Protein AF-H4F8Q9-F1 (afdb_monomer_lite)

Foldseek 3Di:
DPDDVVVVVVLLVLLLVVLVVVLVVLVVVQVVPDPPCVVVSLVVLVVLLVVLVVPDDVPDDDDSVNSSSNSSSVNSVVVSVVVVVVVVVVVVVVVVVVVVVPDDD

Structure (mmCIF, N/CA/C/O backbone):
data_AF-H4F8Q9-F1
#
_entry.id   AF-H4F8Q9-F1
#
loop_
_atom_site.group_PDB
_atom_site.id
_atom_site.type_symbol
_atom_site.label_atom_id
_atom_site.label_alt_id
_atom_site.label_comp_id
_atom_site.label_asym_id
_atom_site.label_entity_id
_atom_site.label_seq_id
_atom_site.pdbx_PDB_ins_code
_atom_site.Cartn_x
_atom_site.Cartn_y
_atom_site.Cartn_z
_atom_site.occupancy
_atom_site.B_iso_or_equiv
_atom_site.auth_seq_id
_atom_site.auth_comp_id
_atom_site.auth_asym_id
_atom_site.auth_atom_id
_atom_site.pdbx_PDB_model_num
ATOM 1 N N . MET A 1 1 ? 17.336 -13.385 -31.437 1.00 46.84 1 MET A N 1
ATOM 2 C CA . MET A 1 1 ? 17.915 -12.978 -30.140 1.00 46.84 1 MET A CA 1
ATOM 3 C C . MET A 1 1 ? 17.144 -13.707 -29.062 1.00 46.84 1 MET A C 1
ATOM 5 O O . MET A 1 1 ? 15.968 -13.424 -28.896 1.00 46.84 1 MET A O 1
ATOM 9 N N . GLN A 1 2 ? 17.756 -14.702 -28.427 1.00 52.94 2 GLN A N 1
ATOM 10 C CA . GLN A 1 2 ? 17.172 -15.373 -27.271 1.00 52.94 2 GLN A CA 1
ATOM 11 C C . GLN A 1 2 ? 17.563 -14.536 -26.057 1.00 52.94 2 GLN A C 1
ATOM 13 O O . GLN A 1 2 ? 18.720 -14.556 -25.649 1.00 52.94 2 GLN A O 1
ATOM 18 N N . THR A 1 3 ? 16.653 -13.695 -25.573 1.00 57.59 3 THR A N 1
ATOM 19 C CA . THR A 1 3 ? 16.830 -13.027 -24.283 1.00 57.59 3 THR A CA 1
ATOM 20 C C . THR A 1 3 ? 16.968 -14.113 -23.223 1.00 57.59 3 THR A C 1
ATOM 22 O O . THR A 1 3 ? 16.137 -15.017 -23.135 1.00 57.59 3 THR A O 1
ATOM 25 N N . ASP A 1 4 ? 18.076 -14.070 -22.490 1.00 72.56 4 ASP A N 1
ATOM 26 C CA . ASP A 1 4 ? 18.407 -15.064 -21.480 1.00 72.56 4 ASP A CA 1
ATOM 27 C C . ASP A 1 4 ? 17.366 -14.986 -20.356 1.00 72.56 4 ASP A C 1
ATOM 29 O O . ASP A 1 4 ? 17.124 -13.913 -19.802 1.00 72.56 4 ASP A O 1
ATOM 33 N N . LYS A 1 5 ? 16.711 -16.105 -20.034 1.00 71.06 5 LYS A N 1
ATOM 34 C CA . LYS A 1 5 ? 15.645 -16.173 -19.019 1.00 71.06 5 LYS A CA 1
ATOM 35 C C . LYS A 1 5 ? 16.099 -15.577 -17.679 1.00 71.06 5 LYS A C 1
ATOM 37 O O . LYS A 1 5 ? 15.332 -14.879 -17.027 1.00 71.06 5 LYS A O 1
ATOM 42 N N . SER A 1 6 ? 17.373 -15.773 -17.338 1.00 74.12 6 SER A N 1
ATOM 43 C CA . SER A 1 6 ? 18.022 -15.189 -16.158 1.00 74.12 6 SER A CA 1
ATOM 44 C C . SER A 1 6 ? 17.940 -13.654 -16.123 1.00 74.12 6 SER A C 1
ATOM 46 O O . SER A 1 6 ? 17.724 -13.051 -15.073 1.00 74.12 6 SER A O 1
ATOM 48 N N . GLN A 1 7 ? 18.059 -13.005 -17.284 1.00 72.94 7 GLN A N 1
ATOM 49 C CA . GLN A 1 7 ? 17.981 -11.552 -17.403 1.00 72.94 7 GLN A CA 1
ATOM 50 C C . GLN A 1 7 ? 16.551 -11.037 -17.185 1.00 72.94 7 GLN A C 1
ATOM 52 O O . GLN A 1 7 ? 16.378 -10.004 -16.540 1.00 72.94 7 GLN A O 1
ATOM 57 N N . ILE A 1 8 ? 15.542 -11.760 -17.683 1.00 74.25 8 ILE A N 1
ATOM 58 C CA . ILE A 1 8 ? 14.123 -11.426 -17.474 1.00 74.25 8 ILE A CA 1
ATOM 59 C C . ILE A 1 8 ? 13.760 -11.585 -15.991 1.00 74.25 8 ILE A C 1
ATOM 61 O O . ILE A 1 8 ? 13.200 -10.667 -15.393 1.00 74.25 8 ILE A O 1
ATOM 65 N N . ASP A 1 9 ? 14.166 -12.696 -15.370 1.00 82.38 9 ASP A N 1
ATOM 66 C CA . ASP A 1 9 ? 13.930 -12.953 -13.944 1.00 82.38 9 ASP A CA 1
ATOM 67 C C . ASP A 1 9 ? 14.594 -11.876 -13.062 1.00 82.38 9 ASP A C 1
ATOM 69 O O . ASP A 1 9 ? 13.994 -11.379 -12.107 1.00 82.38 9 ASP A O 1
ATOM 73 N N . GLY A 1 10 ? 15.814 -11.451 -13.411 1.00 84.25 10 GLY A N 1
ATOM 74 C CA . GLY A 1 10 ? 16.514 -10.369 -12.716 1.00 84.25 10 GLY A CA 1
ATOM 75 C C . GLY A 1 10 ? 15.791 -9.021 -12.804 1.00 84.25 10 GLY A C 1
ATOM 76 O O . GLY A 1 10 ? 15.688 -8.313 -11.802 1.00 84.25 10 GLY A O 1
ATOM 77 N N . GLN A 1 11 ? 15.250 -8.676 -13.975 1.00 80.81 11 GLN A N 1
ATOM 78 C CA . GLN A 1 11 ? 14.490 -7.436 -14.175 1.00 80.81 11 GLN A CA 1
ATOM 79 C C . GLN A 1 11 ? 13.179 -7.427 -13.383 1.00 80.81 11 GLN A C 1
ATOM 81 O O . GLN A 1 11 ? 12.836 -6.408 -12.780 1.00 80.81 11 GLN A O 1
ATOM 86 N N . MET A 1 12 ? 12.487 -8.566 -13.334 1.00 84.81 12 MET A N 1
ATOM 87 C CA . MET A 1 12 ? 11.276 -8.742 -12.533 1.00 84.81 12 MET A CA 1
ATOM 88 C C . MET A 1 12 ? 11.570 -8.548 -11.041 1.00 84.81 12 MET A C 1
ATOM 90 O O . MET A 1 12 ? 10.900 -7.773 -10.359 1.00 84.81 12 MET A O 1
ATOM 94 N N . ILE A 1 13 ? 12.625 -9.189 -10.527 1.00 90.69 13 ILE A N 1
ATOM 95 C CA . ILE A 1 13 ? 13.040 -9.031 -9.126 1.00 90.69 13 ILE A CA 1
ATOM 96 C C . ILE A 1 13 ? 13.406 -7.573 -8.821 1.00 90.69 13 ILE A C 1
ATOM 98 O O . ILE A 1 13 ? 12.991 -7.044 -7.790 1.00 90.69 13 ILE A O 1
ATOM 102 N N . GLU A 1 14 ? 14.145 -6.904 -9.707 1.00 89.31 14 GLU A N 1
ATOM 103 C CA . GLU A 1 14 ? 14.512 -5.492 -9.548 1.00 89.31 14 GLU A CA 1
ATOM 104 C C . GLU A 1 14 ? 13.268 -4.587 -9.474 1.00 89.31 14 GLU A C 1
ATOM 106 O O . GLU A 1 14 ? 13.181 -3.724 -8.596 1.00 89.31 14 GLU A O 1
ATOM 111 N N . GLY A 1 15 ? 12.280 -4.802 -10.350 1.00 88.44 15 GLY A N 1
ATOM 112 C CA . GLY A 1 15 ? 11.006 -4.075 -10.340 1.00 88.44 15 GLY A CA 1
ATOM 113 C C . GLY A 1 15 ? 10.261 -4.234 -9.014 1.00 88.44 15 GLY A C 1
ATOM 114 O O . GLY A 1 15 ? 9.897 -3.241 -8.378 1.00 88.44 15 GLY A O 1
ATOM 115 N N . ARG A 1 16 ? 10.140 -5.477 -8.537 1.00 91.94 16 ARG A N 1
ATOM 116 C CA . ARG A 1 16 ? 9.491 -5.799 -7.259 1.00 91.94 16 ARG A CA 1
ATOM 117 C C . ARG A 1 16 ? 10.236 -5.202 -6.067 1.00 91.94 16 ARG A C 1
ATOM 119 O O . ARG A 1 16 ? 9.613 -4.629 -5.178 1.00 91.94 16 ARG A O 1
ATOM 126 N N . LEU A 1 17 ? 11.568 -5.259 -6.033 1.00 94.62 17 LEU A N 1
ATOM 127 C CA . LEU A 1 17 ? 12.356 -4.624 -4.967 1.00 94.62 17 LEU A CA 1
ATOM 128 C C . LEU A 1 17 ? 12.174 -3.102 -4.950 1.00 94.62 17 LEU A C 1
ATOM 130 O O . LEU A 1 17 ? 12.048 -2.503 -3.880 1.00 94.62 17 LEU A O 1
ATOM 134 N N . ASN A 1 18 ? 12.103 -2.476 -6.125 1.00 90.50 18 ASN A N 1
ATOM 135 C CA . ASN A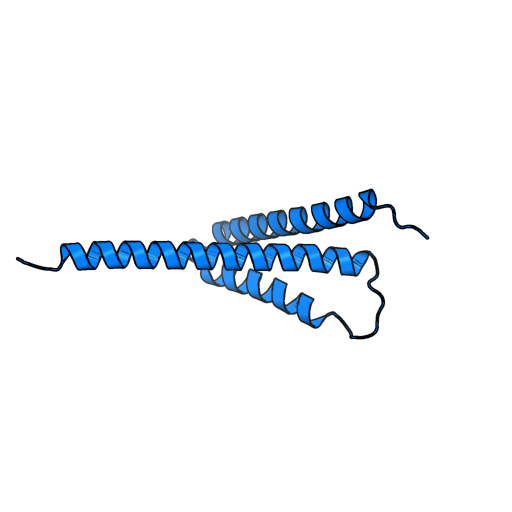 1 18 ? 11.835 -1.046 -6.232 1.00 90.50 18 ASN A CA 1
ATOM 136 C C . ASN A 1 18 ? 10.430 -0.673 -5.740 1.00 90.50 18 ASN A C 1
ATOM 138 O O . ASN A 1 18 ? 10.277 0.396 -5.153 1.00 90.50 18 ASN A O 1
ATOM 142 N N . ALA A 1 19 ? 9.428 -1.542 -5.912 1.00 92.81 19 ALA A N 1
ATOM 143 C CA . ALA A 1 19 ? 8.090 -1.343 -5.347 1.00 92.81 19 ALA A CA 1
ATOM 144 C C . ALA A 1 19 ? 8.124 -1.303 -3.816 1.00 92.81 19 ALA A C 1
ATOM 146 O O . ALA A 1 19 ? 7.605 -0.379 -3.195 1.00 92.81 19 ALA A O 1
ATOM 147 N N . HIS A 1 20 ? 8.815 -2.264 -3.200 1.00 96.12 20 HIS A N 1
ATOM 148 C CA . HIS A 1 20 ? 8.971 -2.308 -1.746 1.00 96.12 20 HIS A CA 1
ATOM 149 C C . HIS A 1 20 ? 9.729 -1.086 -1.219 1.00 96.12 20 HIS A C 1
ATOM 151 O O . HIS A 1 20 ? 9.342 -0.503 -0.206 1.00 96.12 20 HIS A O 1
ATOM 157 N N . ARG A 1 21 ? 10.799 -0.676 -1.915 1.00 96.19 21 ARG A N 1
ATOM 158 C CA . ARG A 1 21 ? 11.567 0.524 -1.563 1.00 96.19 21 ARG A CA 1
ATOM 159 C C . ARG A 1 21 ? 10.697 1.777 -1.600 1.00 96.19 21 ARG A C 1
ATOM 161 O O . ARG A 1 21 ? 10.801 2.589 -0.687 1.00 96.19 21 ARG A O 1
ATOM 168 N N . GLU A 1 22 ? 9.863 1.921 -2.625 1.00 92.94 22 GLU A N 1
ATOM 169 C CA . GLU A 1 22 ? 8.932 3.043 -2.747 1.00 92.94 22 GLU A CA 1
ATOM 170 C C . GLU A 1 22 ? 7.974 3.089 -1.558 1.00 92.94 22 GLU A C 1
ATOM 172 O O . GLU A 1 22 ? 7.965 4.073 -0.827 1.00 92.94 22 GLU A O 1
ATOM 177 N N . ILE A 1 23 ? 7.281 1.982 -1.270 1.00 94.75 23 ILE A N 1
ATOM 178 C CA . ILE A 1 23 ? 6.329 1.893 -0.153 1.00 94.75 23 ILE A CA 1
ATOM 179 C C . ILE A 1 23 ? 6.995 2.257 1.183 1.00 94.75 23 ILE A C 1
ATOM 181 O O . ILE A 1 23 ? 6.418 2.999 1.978 1.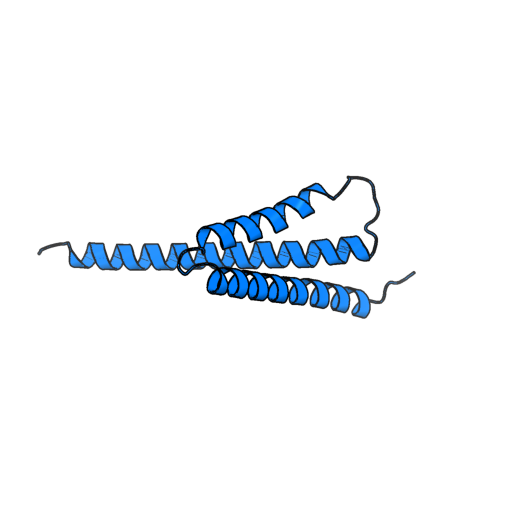00 94.75 23 ILE A O 1
ATOM 185 N N . LEU A 1 24 ? 8.219 1.777 1.436 1.00 96.19 24 LEU A N 1
ATOM 186 C CA . LEU A 1 24 ? 8.975 2.122 2.646 1.00 96.19 24 LEU A CA 1
ATOM 187 C C . LEU A 1 24 ? 9.300 3.618 2.724 1.00 96.19 24 LEU A C 1
ATOM 189 O O . LEU A 1 24 ? 9.167 4.214 3.792 1.00 96.19 24 LEU A O 1
ATOM 193 N N . ILE A 1 25 ? 9.709 4.230 1.611 1.00 93.94 25 ILE A N 1
ATOM 194 C CA . ILE A 1 25 ? 9.969 5.672 1.550 1.00 93.94 25 ILE A CA 1
ATOM 195 C C . ILE A 1 25 ? 8.677 6.446 1.806 1.00 93.94 25 ILE A C 1
ATOM 197 O O . ILE A 1 25 ? 8.682 7.359 2.628 1.00 93.94 25 ILE A O 1
ATOM 201 N N . SER A 1 26 ? 7.567 6.072 1.170 1.00 91.88 26 SER A N 1
ATOM 202 C CA . SER A 1 26 ? 6.282 6.747 1.354 1.00 91.88 26 SER A CA 1
ATOM 203 C C . SER A 1 26 ? 5.797 6.649 2.807 1.00 91.88 26 SER A C 1
ATOM 205 O O . SER A 1 26 ? 5.355 7.649 3.375 1.00 91.88 26 SER A O 1
ATOM 207 N N . LEU A 1 27 ? 5.948 5.481 3.445 1.00 92.25 27 LEU A N 1
ATOM 208 C CA . LEU A 1 27 ? 5.641 5.277 4.867 1.00 92.25 27 LEU A CA 1
ATOM 209 C C . LEU A 1 27 ? 6.478 6.189 5.773 1.00 92.25 27 LEU A C 1
ATOM 211 O O . LEU A 1 27 ? 5.931 6.843 6.660 1.00 92.25 27 LEU A O 1
ATOM 215 N N . LEU A 1 28 ? 7.792 6.258 5.544 1.00 93.06 28 LEU A N 1
ATOM 216 C CA . LEU A 1 28 ? 8.684 7.125 6.318 1.00 93.06 28 LEU A CA 1
ATOM 217 C C . LEU A 1 28 ? 8.360 8.606 6.098 1.00 93.06 28 LEU A C 1
ATOM 219 O O . LEU A 1 28 ? 8.294 9.360 7.064 1.00 93.06 28 LEU A O 1
ATOM 223 N N . THR A 1 29 ? 8.098 9.021 4.859 1.00 90.19 29 THR A N 1
ATOM 224 C CA . THR A 1 29 ? 7.679 10.391 4.536 1.00 90.19 29 THR A CA 1
ATOM 225 C C . THR A 1 29 ? 6.382 10.759 5.259 1.00 90.19 29 THR A C 1
ATOM 227 O O . THR A 1 29 ? 6.309 11.820 5.877 1.00 90.19 29 THR A O 1
ATOM 230 N N . SER A 1 30 ? 5.382 9.873 5.247 1.00 90.38 30 SER A N 1
ATOM 231 C CA . SER A 1 30 ? 4.118 10.058 5.971 1.00 90.38 30 SER A CA 1
ATOM 232 C C . SER A 1 30 ? 4.357 10.221 7.479 1.00 90.38 30 SER A C 1
ATOM 234 O O . SER A 1 30 ? 3.907 11.204 8.073 1.00 90.38 30 SER A O 1
ATOM 236 N N . ALA A 1 31 ? 5.152 9.330 8.079 1.00 88.75 31 ALA A N 1
ATOM 237 C CA . ALA A 1 31 ? 5.491 9.383 9.501 1.00 88.75 31 ALA A CA 1
ATOM 238 C C . ALA A 1 31 ? 6.256 10.660 9.899 1.00 88.75 31 ALA A C 1
ATOM 240 O O . ALA A 1 31 ? 6.059 11.173 11.000 1.00 88.75 31 ALA A O 1
ATOM 241 N N . LEU A 1 32 ? 7.115 11.181 9.016 1.00 89.75 32 LEU A N 1
ATOM 242 C CA . LEU A 1 32 ? 7.901 12.395 9.255 1.00 89.75 32 LEU A CA 1
ATOM 243 C C . LEU A 1 32 ? 7.094 13.687 9.084 1.00 89.75 32 LEU A C 1
ATOM 245 O O . LEU A 1 32 ? 7.396 14.675 9.749 1.00 89.75 32 LEU A O 1
ATOM 249 N N . LEU A 1 33 ? 6.097 13.705 8.195 1.00 85.69 33 LEU A N 1
ATOM 250 C CA . LEU A 1 33 ? 5.291 14.900 7.948 1.00 85.69 33 LEU A CA 1
ATOM 251 C C . LEU A 1 33 ? 4.267 15.128 9.060 1.00 85.69 33 LEU A C 1
ATOM 253 O O . LEU A 1 33 ? 4.245 16.204 9.656 1.00 85.69 33 LEU A O 1
ATOM 257 N N . ARG A 1 34 ? 3.395 14.145 9.317 1.00 82.44 34 ARG A N 1
ATOM 258 C CA . ARG A 1 34 ? 2.244 14.288 10.223 1.00 82.44 34 ARG A CA 1
ATOM 259 C C . ARG A 1 34 ? 1.779 12.925 10.761 1.00 82.44 34 ARG A C 1
ATOM 261 O O . ARG A 1 34 ? 1.613 12.014 9.948 1.00 82.44 34 ARG A O 1
ATOM 268 N N . PRO A 1 35 ? 1.425 12.818 12.061 1.00 69.50 35 PRO A N 1
ATOM 269 C CA . PRO A 1 35 ? 0.948 11.573 12.681 1.00 69.50 35 PRO A CA 1
ATOM 270 C C . PRO A 1 35 ? -0.276 10.927 12.005 1.00 69.50 35 PRO A C 1
ATOM 272 O O . PRO A 1 35 ? -0.413 9.711 12.057 1.00 69.50 35 PRO A O 1
ATOM 275 N N . ASP A 1 36 ? -1.117 11.712 11.318 1.00 77.94 36 ASP A N 1
ATOM 276 C CA . ASP A 1 36 ? -2.403 11.259 10.755 1.00 77.94 36 ASP A CA 1
ATOM 277 C C . ASP A 1 36 ? -2.466 11.326 9.215 1.00 77.94 36 ASP A C 1
ATOM 279 O O . ASP A 1 36 ? -3.516 11.580 8.623 1.00 77.94 36 ASP A O 1
ATOM 283 N N . SER A 1 37 ? -1.335 11.148 8.529 1.00 84.00 37 SER A N 1
ATOM 284 C CA . SER A 1 37 ? -1.251 11.259 7.059 1.00 84.00 37 SER A CA 1
ATOM 285 C C . SER A 1 37 ? -1.481 9.935 6.305 1.00 84.00 37 SER A C 1
ATOM 287 O O . SER A 1 37 ? -1.271 9.858 5.096 1.00 84.00 37 SER A O 1
ATOM 289 N N . THR A 1 38 ? -1.969 8.885 6.975 1.00 85.12 38 THR A N 1
ATOM 290 C CA . THR A 1 38 ? -2.128 7.541 6.383 1.00 85.12 38 THR A CA 1
ATOM 291 C C . THR A 1 38 ? -3.046 7.510 5.156 1.00 85.12 38 THR A C 1
ATOM 293 O O . THR A 1 38 ? -2.784 6.769 4.213 1.00 85.12 38 THR A O 1
ATOM 296 N N . LEU A 1 39 ? -4.110 8.320 5.123 1.00 86.75 39 LEU A N 1
ATOM 297 C CA . LEU A 1 39 ? -4.993 8.393 3.950 1.00 86.75 39 LEU A CA 1
ATOM 298 C C . LEU A 1 39 ? -4.323 9.075 2.750 1.00 86.75 39 LEU A C 1
ATOM 300 O O . LEU A 1 39 ? -4.566 8.680 1.614 1.00 86.75 39 LEU A O 1
ATOM 304 N N . GLU A 1 40 ? -3.483 10.083 2.995 1.00 88.31 40 GLU A N 1
ATOM 305 C CA . GLU A 1 40 ? -2.711 10.766 1.947 1.00 88.31 40 GLU A CA 1
ATOM 306 C C . GLU A 1 40 ? -1.665 9.809 1.358 1.00 88.31 40 GLU A C 1
ATOM 308 O O . GLU A 1 40 ? -1.532 9.719 0.140 1.00 88.31 40 GLU A O 1
ATOM 313 N N . LEU A 1 41 ? -1.004 9.020 2.213 1.00 91.00 41 LEU A N 1
ATOM 314 C CA . LEU A 1 41 ? -0.103 7.944 1.801 1.00 91.00 41 LEU A CA 1
ATOM 315 C C . LEU A 1 41 ? -0.793 6.934 0.873 1.00 91.00 41 LEU A C 1
ATOM 317 O O . LEU A 1 41 ? -0.270 6.626 -0.196 1.00 91.00 41 LEU A O 1
ATOM 321 N N . LEU A 1 42 ? -1.956 6.410 1.276 1.00 91.31 42 LEU A N 1
ATOM 322 C CA . LEU A 1 42 ? -2.676 5.413 0.478 1.00 91.31 42 LEU A CA 1
ATOM 323 C C . LEU A 1 42 ? -3.091 5.973 -0.887 1.00 91.31 42 LEU A C 1
ATOM 325 O O . LEU A 1 42 ? -2.912 5.289 -1.891 1.00 91.31 42 LEU A O 1
ATOM 329 N N . ARG A 1 43 ? -3.572 7.223 -0.936 1.00 90.25 43 ARG A N 1
ATOM 330 C CA . ARG A 1 43 ? -3.903 7.896 -2.202 1.00 90.25 43 ARG A CA 1
ATOM 331 C C . ARG A 1 43 ? -2.684 8.062 -3.104 1.00 90.25 43 ARG A C 1
ATOM 333 O O . ARG A 1 43 ? -2.775 7.752 -4.283 1.00 90.25 43 ARG A O 1
ATOM 340 N N . GLY A 1 44 ? -1.543 8.482 -2.556 1.00 89.06 44 GLY A N 1
ATOM 341 C CA . GLY A 1 44 ? -0.316 8.641 -3.341 1.00 89.06 44 GLY A CA 1
ATOM 342 C C . GLY A 1 44 ? 0.150 7.329 -3.981 1.00 89.06 44 GLY A C 1
ATOM 343 O O . GLY A 1 44 ? 0.542 7.311 -5.145 1.00 89.06 44 GLY A O 1
ATOM 344 N N . LEU A 1 45 ? 0.038 6.212 -3.255 1.00 90.25 45 LEU A N 1
ATOM 345 C CA . LEU A 1 45 ? 0.365 4.890 -3.799 1.00 90.25 45 LEU A CA 1
ATOM 346 C C . LEU A 1 45 ? -0.632 4.442 -4.884 1.00 90.25 45 LEU A C 1
ATOM 348 O O . LEU A 1 45 ? -0.228 3.820 -5.863 1.00 90.25 45 LEU A O 1
ATOM 352 N N . GLU A 1 46 ? -1.922 4.762 -4.749 1.00 89.75 46 GLU A N 1
ATOM 353 C CA . GLU A 1 46 ? -2.931 4.491 -5.787 1.00 89.75 46 GLU A CA 1
ATOM 354 C C . GLU A 1 46 ? -2.691 5.318 -7.059 1.00 89.75 46 GLU A C 1
ATOM 356 O O . GLU A 1 46 ? -2.785 4.792 -8.169 1.00 89.75 46 GLU A O 1
ATOM 361 N N . GLU A 1 47 ? -2.334 6.595 -6.912 1.00 87.75 47 GLU A N 1
ATOM 362 C CA . GLU A 1 47 ? -2.003 7.485 -8.029 1.00 87.75 47 GLU A CA 1
ATOM 363 C C . GLU A 1 47 ? -0.774 6.994 -8.807 1.00 87.75 47 GLU A C 1
ATOM 365 O O . GLU A 1 47 ? -0.777 7.008 -10.039 1.00 87.75 47 GLU A O 1
ATOM 370 N N . GLU A 1 48 ? 0.256 6.498 -8.114 1.00 82.88 48 GLU A N 1
ATOM 371 C CA . GLU A 1 48 ? 1.447 5.927 -8.752 1.00 82.88 48 GLU A CA 1
ATOM 372 C C . GLU A 1 48 ? 1.123 4.705 -9.624 1.00 82.88 48 GLU A C 1
ATOM 374 O O . GLU A 1 48 ? 1.675 4.549 -10.719 1.00 82.88 48 GLU A O 1
ATOM 379 N N . VAL A 1 49 ? 0.202 3.852 -9.167 1.00 84.31 49 VAL A N 1
ATOM 380 C CA . VAL A 1 49 ? -0.276 2.700 -9.942 1.00 84.31 49 VAL A CA 1
ATOM 381 C C . VAL A 1 49 ? -1.031 3.166 -11.192 1.00 84.31 49 VAL A C 1
ATOM 383 O O . VAL A 1 49 ? -0.768 2.666 -12.285 1.00 84.31 49 VAL A O 1
ATOM 386 N N . MET A 1 50 ? -1.922 4.152 -11.055 1.00 78.31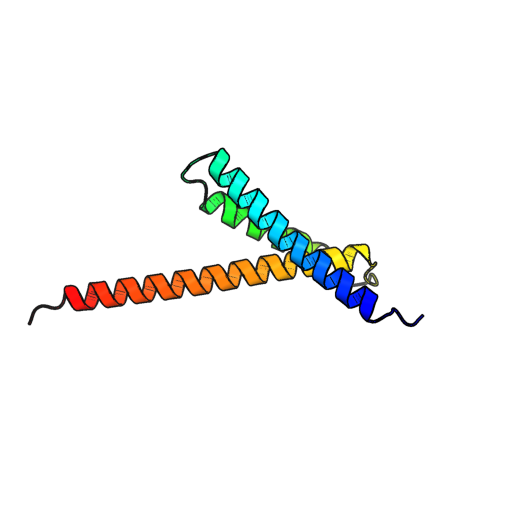 50 MET A N 1
ATOM 387 C CA . MET A 1 50 ? -2.767 4.650 -12.151 1.00 78.31 50 MET A CA 1
ATOM 388 C C . MET A 1 50 ? -1.977 5.392 -13.236 1.00 78.31 50 MET A C 1
ATOM 390 O O . MET A 1 50 ? -2.236 5.209 -14.424 1.00 78.31 50 MET A O 1
ATOM 394 N N . MET A 1 51 ? -0.989 6.210 -12.855 1.00 70.44 51 MET A N 1
ATOM 395 C CA . MET A 1 51 ? -0.172 6.967 -13.815 1.00 70.44 51 MET A CA 1
ATOM 396 C C . MET A 1 51 ? 0.614 6.071 -14.777 1.00 70.44 51 MET A C 1
ATOM 398 O O . MET A 1 51 ? 0.912 6.492 -15.893 1.00 70.44 51 MET A O 1
ATOM 402 N N . ARG A 1 52 ? 0.969 4.850 -14.361 1.00 67.00 52 ARG A N 1
ATOM 403 C CA . ARG A 1 52 ? 1.723 3.915 -15.206 1.00 67.00 52 ARG A CA 1
ATOM 404 C C . ARG A 1 52 ? 0.847 3.059 -16.107 1.00 67.00 52 ARG A C 1
ATOM 406 O O . ARG A 1 52 ? 1.259 2.804 -17.231 1.00 67.00 52 ARG A O 1
ATOM 413 N N . ASP A 1 53 ? -0.350 2.702 -15.658 1.00 60.12 53 ASP A N 1
ATOM 414 C CA . ASP A 1 53 ? -1.335 1.982 -16.477 1.00 60.12 53 ASP A CA 1
ATOM 415 C C . ASP A 1 53 ? -1.754 2.813 -17.710 1.00 60.12 53 ASP A C 1
ATOM 417 O O . ASP A 1 53 ? -1.890 2.307 -18.818 1.00 60.12 53 ASP A O 1
ATOM 421 N N . GLY A 1 54 ? -1.846 4.141 -17.557 1.00 56.50 54 GLY A N 1
ATOM 422 C CA . GLY A 1 54 ? -2.160 5.063 -18.657 1.00 56.50 54 GLY A CA 1
ATOM 423 C C . GLY A 1 54 ? -1.018 5.357 -19.644 1.00 56.50 54 GLY A C 1
ATOM 424 O O . GLY A 1 54 ? -1.239 6.100 -20.599 1.00 56.50 54 GLY A O 1
ATOM 425 N N . ALA A 1 55 ? 0.194 4.834 -19.422 1.00 57.94 55 ALA A N 1
ATOM 426 C CA . ALA A 1 55 ? 1.375 5.133 -20.241 1.00 57.94 55 ALA A CA 1
ATOM 427 C C . ALA A 1 55 ? 1.677 4.078 -21.328 1.00 57.94 55 ALA A C 1
ATOM 429 O O . ALA A 1 55 ? 2.617 4.262 -22.106 1.00 57.94 55 ALA A O 1
ATOM 430 N N . GLU A 1 56 ? 0.910 2.986 -21.403 1.00 53.56 56 GLU A N 1
ATOM 431 C CA . GLU A 1 56 ? 1.072 1.956 -22.436 1.00 53.56 56 GLU A CA 1
ATOM 432 C C . GLU A 1 56 ? 0.271 2.309 -23.706 1.00 53.56 56 GLU A C 1
ATOM 434 O O . GLU A 1 56 ? -0.916 2.018 -23.829 1.00 53.56 56 GLU A O 1
ATOM 439 N N . ASP A 1 57 ? 0.925 2.962 -24.672 1.00 55.72 57 ASP A N 1
ATOM 440 C CA . ASP A 1 57 ? 0.385 3.194 -26.022 1.00 55.72 57 ASP A CA 1
ATOM 441 C C . ASP A 1 57 ? 0.227 1.842 -26.764 1.00 55.72 57 ASP A C 1
ATOM 443 O O . ASP A 1 57 ? 1.227 1.121 -26.917 1.00 55.72 57 ASP A O 1
ATOM 447 N N . PRO A 1 58 ? -0.986 1.453 -27.220 1.00 52.34 58 PRO A N 1
ATOM 448 C CA . PRO A 1 58 ? -1.253 0.162 -27.855 1.00 52.34 58 PRO A CA 1
ATOM 449 C C . PRO A 1 58 ? -0.613 0.090 -29.250 1.00 52.34 58 PRO A C 1
ATOM 451 O O . PRO A 1 58 ? -1.264 0.246 -30.280 1.00 52.34 58 PRO A O 1
ATOM 454 N N . GLY A 1 59 ? 0.694 -0.154 -29.294 1.00 56.19 59 GLY A N 1
ATOM 455 C CA . GLY A 1 59 ? 1.447 -0.261 -30.545 1.00 56.19 59 GLY A CA 1
ATOM 456 C C . GLY A 1 59 ? 2.967 -0.287 -30.401 1.00 56.19 59 GLY A C 1
ATOM 457 O O . GLY A 1 59 ? 3.657 -0.623 -31.364 1.00 56.19 59 GLY A O 1
ATOM 458 N N . LEU A 1 60 ? 3.512 0.025 -29.222 1.00 46.81 60 LEU A N 1
ATOM 459 C CA . LEU A 1 60 ? 4.955 0.005 -28.989 1.00 46.81 60 LEU A CA 1
ATOM 460 C C . LEU A 1 60 ? 5.389 -1.330 -28.376 1.00 46.81 60 LEU A C 1
ATOM 462 O O . LEU A 1 60 ? 4.963 -1.706 -27.289 1.00 46.81 60 LEU A O 1
ATOM 466 N N . THR A 1 61 ? 6.290 -2.044 -29.056 1.00 50.25 61 THR A N 1
ATOM 467 C CA . THR A 1 61 ? 7.045 -3.154 -28.452 1.00 50.25 61 THR A CA 1
ATOM 468 C C . THR A 1 61 ? 7.678 -2.681 -27.139 1.00 50.25 61 THR A C 1
ATOM 470 O O . THR A 1 61 ? 8.426 -1.696 -27.184 1.00 50.25 61 THR A O 1
ATOM 473 N N . PRO A 1 62 ? 7.436 -3.353 -25.996 1.00 49.72 62 PRO A N 1
ATOM 474 C CA . PRO A 1 62 ? 7.979 -2.921 -24.716 1.00 49.72 62 PRO A CA 1
ATOM 475 C C . PRO A 1 62 ? 9.503 -2.846 -24.792 1.00 49.72 62 PRO A C 1
ATOM 477 O O . PRO A 1 62 ? 10.189 -3.850 -24.991 1.00 49.72 62 PRO A O 1
ATOM 480 N N . SER A 1 63 ? 10.057 -1.641 -24.654 1.00 53.19 63 SER A N 1
ATOM 481 C CA . SER A 1 63 ? 11.490 -1.506 -24.402 1.00 53.19 63 SER A CA 1
ATOM 482 C C . SER A 1 63 ? 11.785 -2.021 -22.988 1.00 53.19 63 SER A C 1
ATOM 484 O O . SER A 1 63 ? 10.935 -1.931 -22.099 1.00 53.19 63 SER A O 1
ATOM 486 N N . ALA A 1 64 ? 12.997 -2.524 -22.741 1.00 53.81 64 ALA A N 1
ATOM 487 C CA . ALA A 1 64 ? 13.395 -3.048 -21.427 1.00 53.81 64 ALA A CA 1
ATOM 488 C C . ALA A 1 64 ? 13.190 -2.045 -20.262 1.00 53.81 64 ALA A C 1
ATOM 490 O O . ALA A 1 64 ? 13.083 -2.453 -19.109 1.00 53.81 64 ALA A O 1
ATOM 491 N N . GLY A 1 65 ? 13.112 -0.738 -20.551 1.00 51.34 65 GLY A N 1
ATOM 492 C CA . GLY A 1 65 ? 12.794 0.302 -19.569 1.00 51.34 65 GLY A CA 1
ATOM 493 C C . GLY A 1 65 ? 11.310 0.393 -19.187 1.00 51.34 65 GLY A C 1
ATOM 494 O O . GLY A 1 65 ? 11.018 0.734 -18.044 1.00 51.34 65 GLY A O 1
ATOM 495 N N . ILE A 1 66 ? 10.388 0.052 -20.095 1.00 52.66 66 ILE A N 1
ATOM 496 C CA . ILE A 1 66 ? 8.936 0.039 -19.832 1.00 52.66 66 ILE A CA 1
ATOM 497 C C . ILE A 1 66 ? 8.534 -1.235 -19.084 1.00 52.66 66 ILE A C 1
ATOM 499 O O . ILE A 1 66 ? 7.817 -1.146 -18.092 1.00 52.66 66 ILE A O 1
ATOM 503 N N . ALA A 1 67 ? 9.107 -2.391 -19.443 1.00 56.12 67 ALA A N 1
ATOM 504 C CA . ALA A 1 67 ? 8.885 -3.644 -18.711 1.00 56.12 67 ALA A CA 1
ATOM 505 C C . ALA A 1 67 ? 9.276 -3.533 -17.220 1.00 56.12 67 ALA A C 1
ATOM 507 O O . ALA A 1 67 ? 8.544 -3.977 -16.341 1.00 56.12 67 ALA A O 1
ATOM 508 N N . 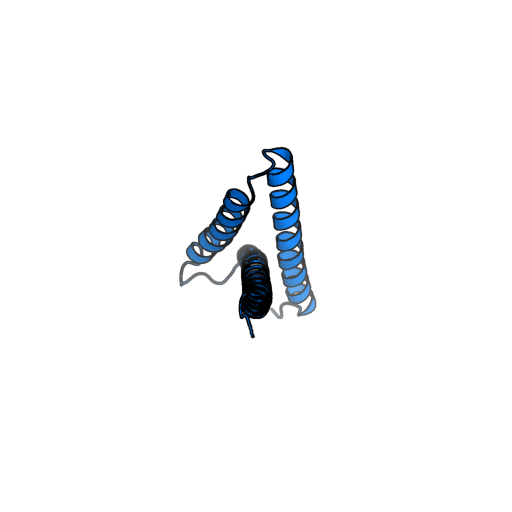ARG A 1 68 ? 10.385 -2.840 -16.909 1.00 57.88 68 ARG A N 1
ATOM 509 C CA . ARG A 1 68 ? 10.801 -2.547 -15.521 1.00 57.88 68 ARG A CA 1
ATOM 510 C C . ARG A 1 68 ? 9.794 -1.651 -14.776 1.00 57.88 68 ARG A C 1
ATOM 512 O O . ARG A 1 68 ? 9.711 -1.690 -13.548 1.00 57.88 68 ARG A O 1
ATOM 519 N N . GLY A 1 69 ? 9.060 -0.813 -15.507 1.00 59.78 69 GLY A N 1
ATOM 520 C CA . GLY A 1 69 ? 7.996 0.031 -14.973 1.00 59.78 69 GLY A CA 1
ATOM 521 C C . GLY A 1 69 ? 6.747 -0.763 -14.579 1.00 59.78 69 GLY A C 1
ATOM 522 O O . GLY A 1 69 ? 6.219 -0.535 -13.490 1.00 59.78 69 GLY A O 1
ATOM 523 N N . GLY A 1 70 ? 6.336 -1.721 -15.413 1.00 77.81 70 GLY A N 1
ATOM 524 C CA . GLY A 1 70 ? 5.176 -2.584 -15.158 1.00 77.81 70 GLY A CA 1
ATOM 525 C C . GLY A 1 70 ? 5.318 -3.380 -13.862 1.00 77.81 70 GLY A C 1
ATOM 526 O O . GLY A 1 70 ? 4.525 -3.208 -12.943 1.00 77.81 70 GLY A O 1
ATOM 527 N N . GLU A 1 71 ? 6.426 -4.112 -13.713 1.00 85.06 71 GLU A N 1
ATOM 528 C CA . GLU A 1 71 ? 6.672 -4.989 -12.553 1.00 85.06 71 GLU A CA 1
ATOM 529 C C . GLU A 1 71 ? 6.633 -4.253 -11.203 1.00 85.06 71 GLU A C 1
ATOM 531 O O . GLU A 1 71 ? 6.145 -4.777 -10.203 1.00 85.06 71 GLU A O 1
ATOM 536 N N . LYS A 1 72 ? 7.122 -3.004 -11.154 1.00 87.31 72 LYS A N 1
ATOM 537 C CA . LYS A 1 72 ? 7.021 -2.179 -9.939 1.00 87.31 72 LYS A CA 1
ATOM 538 C C . LYS A 1 72 ? 5.558 -1.831 -9.638 1.00 87.31 72 LYS A C 1
ATOM 540 O O . LYS A 1 72 ? 5.130 -1.965 -8.497 1.00 87.31 72 LYS A O 1
ATOM 545 N N . SER A 1 73 ? 4.807 -1.348 -10.627 1.00 88.25 73 SER A N 1
ATOM 546 C CA . SER A 1 73 ? 3.417 -0.915 -10.424 1.00 88.25 73 SER A CA 1
ATOM 547 C C . SER A 1 73 ? 2.489 -2.074 -10.095 1.00 88.25 73 SER A C 1
ATOM 549 O O . SER A 1 73 ? 1.631 -1.931 -9.225 1.00 88.25 73 SER A O 1
ATOM 551 N N . ASP A 1 74 ? 2.697 -3.223 -10.731 1.00 90.12 74 ASP A N 1
ATOM 552 C CA . ASP A 1 74 ? 1.942 -4.441 -10.458 1.00 90.12 74 ASP A CA 1
ATOM 553 C C . ASP A 1 74 ? 2.185 -4.936 -9.033 1.00 90.12 74 ASP A C 1
ATOM 555 O O . ASP A 1 74 ? 1.229 -5.241 -8.316 1.00 90.12 74 ASP A O 1
ATOM 559 N N . GLU A 1 75 ? 3.438 -4.919 -8.570 1.00 94.00 75 GLU A N 1
ATOM 560 C CA . GLU A 1 75 ? 3.756 -5.281 -7.190 1.00 94.00 75 GLU A CA 1
ATOM 561 C C . GLU A 1 75 ? 3.155 -4.279 -6.184 1.00 94.00 75 GLU A C 1
ATOM 563 O O . GLU A 1 75 ? 2.590 -4.707 -5.177 1.00 94.00 75 GLU A O 1
ATOM 568 N N . ILE A 1 76 ? 3.197 -2.960 -6.448 1.00 93.38 76 ILE A N 1
ATOM 569 C CA . ILE A 1 76 ? 2.532 -1.958 -5.586 1.00 93.38 76 ILE A CA 1
ATOM 570 C C . ILE A 1 76 ? 1.024 -2.231 -5.515 1.00 93.38 76 ILE A C 1
ATOM 572 O O . ILE A 1 76 ? 0.466 -2.277 -4.415 1.00 93.38 76 ILE A O 1
ATOM 576 N N . ARG A 1 77 ? 0.365 -2.458 -6.661 1.00 93.31 77 ARG A N 1
ATOM 577 C CA . ARG A 1 77 ? -1.070 -2.776 -6.729 1.00 93.31 77 ARG A CA 1
ATOM 578 C C . ARG A 1 77 ? -1.395 -4.020 -5.903 1.00 93.31 77 ARG A C 1
ATOM 580 O O . ARG A 1 77 ? -2.271 -3.971 -5.041 1.00 93.31 77 ARG A O 1
ATOM 587 N N . HIS A 1 78 ? -0.642 -5.098 -6.105 1.00 95.44 78 HIS A N 1
ATOM 588 C CA . HIS A 1 78 ? -0.844 -6.362 -5.405 1.00 95.44 78 HIS A CA 1
ATOM 589 C C . HIS A 1 78 ? -0.666 -6.225 -3.882 1.00 95.44 78 HIS A C 1
ATOM 591 O O . HIS A 1 78 ? -1.460 -6.766 -3.102 1.00 95.44 78 HIS A O 1
ATOM 597 N N . ILE A 1 79 ? 0.336 -5.460 -3.433 1.00 96.12 79 ILE A N 1
ATOM 598 C CA . ILE A 1 79 ? 0.544 -5.174 -2.007 1.00 96.12 79 ILE A CA 1
ATOM 599 C C . ILE A 1 79 ? -0.632 -4.371 -1.434 1.00 96.12 79 ILE A C 1
ATOM 601 O O . ILE A 1 79 ? -1.137 -4.721 -0.363 1.00 96.12 79 ILE A O 1
ATOM 605 N N . LEU A 1 80 ? -1.098 -3.330 -2.135 1.00 94.50 80 LEU A N 1
ATOM 606 C CA . LEU A 1 80 ? -2.234 -2.509 -1.700 1.00 94.50 80 LEU A CA 1
ATOM 607 C C . LEU A 1 80 ? -3.522 -3.329 -1.582 1.00 94.50 80 LEU A C 1
ATOM 609 O O . LEU A 1 80 ? -4.214 -3.243 -0.568 1.00 94.50 80 LEU A O 1
ATOM 613 N N . GLU A 1 81 ? -3.841 -4.141 -2.586 1.00 95.38 81 GLU A N 1
ATOM 614 C CA . GLU A 1 81 ? -5.023 -5.008 -2.581 1.00 95.38 81 GLU A CA 1
ATOM 615 C C . GLU A 1 81 ? -4.965 -6.030 -1.442 1.00 95.38 81 GLU A C 1
ATOM 617 O O . GLU A 1 81 ? -5.932 -6.188 -0.692 1.00 95.38 81 GLU A O 1
ATOM 622 N N . THR A 1 82 ? -3.804 -6.659 -1.240 1.00 97.50 82 THR A N 1
ATOM 623 C CA . THR A 1 82 ? -3.582 -7.596 -0.131 1.00 97.50 82 THR A CA 1
ATOM 624 C C . THR A 1 82 ? -3.763 -6.913 1.227 1.00 97.50 82 THR A C 1
ATOM 626 O O . THR A 1 82 ? -4.381 -7.475 2.137 1.00 97.50 82 THR A O 1
ATOM 629 N N . ALA A 1 83 ? -3.242 -5.693 1.385 1.00 95.56 83 ALA A N 1
ATOM 630 C CA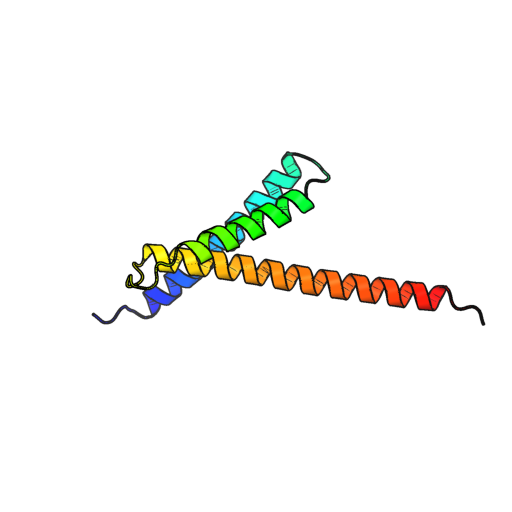 . ALA A 1 83 ? -3.384 -4.916 2.611 1.00 95.56 83 ALA A CA 1
ATOM 631 C C . ALA A 1 83 ? -4.849 -4.539 2.882 1.00 95.56 83 ALA A C 1
ATOM 633 O O . ALA A 1 83 ? -5.321 -4.729 4.005 1.00 95.56 83 ALA A O 1
ATOM 634 N N . LYS A 1 84 ? -5.584 -4.084 1.856 1.00 94.38 84 LYS A N 1
ATOM 635 C CA . LYS A 1 84 ? -7.023 -3.776 1.936 1.00 94.38 84 LYS A CA 1
ATOM 636 C C . LYS A 1 84 ? -7.837 -5.005 2.336 1.00 94.38 84 LYS A C 1
ATOM 638 O O . LYS A 1 84 ? -8.573 -4.957 3.317 1.00 94.38 84 LYS A O 1
ATOM 643 N N . ALA A 1 85 ? -7.622 -6.138 1.667 1.00 97.00 85 ALA A N 1
ATOM 644 C CA . ALA A 1 85 ? -8.310 -7.388 1.983 1.00 97.00 85 ALA A CA 1
ATOM 645 C C . ALA A 1 85 ? -8.054 -7.848 3.431 1.00 97.00 85 ALA A C 1
ATOM 647 O O . ALA A 1 85 ? -8.972 -8.304 4.120 1.00 97.00 85 ALA A O 1
ATOM 648 N N . ARG A 1 86 ? -6.814 -7.697 3.919 1.00 96.94 86 ARG A N 1
ATOM 649 C CA . ARG A 1 86 ? -6.457 -7.997 5.311 1.00 96.94 86 ARG A CA 1
ATOM 650 C C . ARG A 1 86 ? -7.154 -7.053 6.292 1.00 96.94 86 ARG A C 1
ATOM 652 O O . ARG A 1 86 ? -7.671 -7.529 7.301 1.00 96.94 86 ARG A O 1
ATOM 659 N N . ALA A 1 87 ? -7.177 -5.752 6.012 1.00 95.56 87 ALA A N 1
ATOM 660 C CA . ALA A 1 87 ? -7.853 -4.765 6.851 1.00 95.56 87 ALA A CA 1
ATOM 661 C C . ALA A 1 87 ? -9.358 -5.057 6.952 1.00 95.56 87 ALA A C 1
ATOM 663 O O . ALA A 1 87 ? -9.887 -5.159 8.058 1.00 95.56 87 ALA A O 1
ATOM 664 N N . ASP A 1 88 ? -10.015 -5.320 5.821 1.00 95.69 88 ASP A N 1
ATOM 665 C CA . ASP A 1 88 ? -11.439 -5.654 5.776 1.00 95.69 88 ASP A CA 1
ATOM 666 C C . ASP A 1 88 ? -11.762 -6.920 6.578 1.00 95.69 88 ASP A C 1
ATOM 668 O O . ASP A 1 88 ? -12.761 -6.977 7.300 1.00 95.69 88 ASP A O 1
ATOM 672 N N . ALA A 1 89 ? -10.914 -7.950 6.476 1.00 96.06 89 ALA A N 1
ATOM 673 C CA . ALA A 1 89 ? -11.067 -9.168 7.264 1.00 96.06 89 ALA A CA 1
ATOM 674 C C . ALA A 1 89 ? -10.992 -8.878 8.770 1.00 96.06 89 ALA A C 1
ATOM 676 O O . ALA A 1 89 ? -11.868 -9.310 9.522 1.00 96.06 89 ALA A O 1
ATOM 677 N N . LEU A 1 90 ? -9.996 -8.104 9.208 1.00 96.06 90 LEU A N 1
ATOM 678 C CA . LEU A 1 90 ? -9.835 -7.719 10.612 1.00 96.06 90 LEU A CA 1
ATOM 679 C C . LEU A 1 90 ? -11.022 -6.892 11.124 1.00 96.06 90 LEU A C 1
ATOM 681 O O . LEU A 1 90 ? -11.518 -7.150 12.221 1.00 96.06 90 LEU A O 1
ATOM 685 N N . SER A 1 91 ? -11.531 -5.952 10.323 1.00 94.56 91 SER A N 1
ATOM 686 C CA . SER A 1 91 ? -12.709 -5.154 10.676 1.00 94.56 91 SER A CA 1
ATOM 687 C C . SER A 1 91 ? -13.962 -6.013 10.852 1.00 94.56 91 SER A C 1
ATOM 689 O O . SER A 1 91 ? -14.680 -5.838 11.838 1.00 94.56 91 SER A O 1
ATOM 691 N N . ARG A 1 92 ? -14.207 -6.983 9.959 1.00 92.56 92 ARG A N 1
ATOM 692 C CA . ARG A 1 92 ? -15.330 -7.928 10.102 1.00 92.56 92 ARG A CA 1
ATOM 693 C C . ARG A 1 92 ? -15.208 -8.776 11.367 1.00 92.56 92 ARG A C 1
ATOM 695 O O . ARG A 1 92 ? -16.192 -8.942 12.085 1.00 92.56 92 ARG A O 1
ATOM 702 N N . HIS A 1 93 ? -14.008 -9.275 11.670 1.00 91.56 93 HIS A N 1
ATOM 703 C CA . HIS A 1 93 ? -13.761 -10.031 12.901 1.00 91.56 93 HIS A CA 1
ATOM 704 C C . HIS A 1 93 ? -14.039 -9.192 14.157 1.00 91.56 93 HIS A C 1
ATOM 706 O O . HIS A 1 93 ? -14.711 -9.666 15.073 1.00 91.56 93 HIS A O 1
ATOM 712 N N . ALA A 1 94 ? -13.589 -7.935 14.188 1.00 90.56 94 ALA A N 1
ATOM 713 C CA . ALA A 1 94 ? -13.846 -7.033 15.309 1.00 90.56 94 ALA A CA 1
ATOM 714 C C . ALA A 1 94 ? -15.348 -6.742 15.499 1.00 90.56 94 ALA A C 1
ATOM 716 O O . ALA A 1 94 ? -15.844 -6.743 16.626 1.00 90.56 94 ALA A O 1
ATOM 717 N N . GLN A 1 95 ? -16.090 -6.545 14.405 1.00 89.62 95 GLN A N 1
ATOM 718 C CA . GLN A 1 95 ? -17.540 -6.322 14.442 1.00 89.62 95 GLN A CA 1
ATOM 719 C C . GLN A 1 95 ? -18.308 -7.548 14.953 1.00 89.62 95 GLN A C 1
ATOM 721 O O . GLN A 1 95 ? -19.204 -7.400 15.782 1.00 89.62 95 GLN A O 1
ATOM 726 N N . ALA A 1 96 ? -17.935 -8.754 14.513 1.00 86.38 96 ALA A N 1
ATOM 727 C CA . ALA A 1 96 ? -18.547 -9.995 14.984 1.00 86.38 96 ALA A CA 1
ATOM 728 C C . ALA A 1 96 ? -18.339 -10.198 16.496 1.00 86.38 96 ALA A C 1
ATOM 730 O O . ALA A 1 96 ? -19.280 -10.545 17.209 1.00 86.38 96 ALA A O 1
ATOM 731 N N . HIS A 1 97 ? -17.132 -9.913 17.000 1.00 85.44 97 HIS A N 1
ATOM 732 C CA . HIS A 1 97 ? -16.848 -9.952 18.436 1.00 85.44 97 HIS A CA 1
ATOM 733 C C . HIS A 1 97 ? -17.682 -8.944 19.232 1.00 85.44 97 HIS A C 1
ATOM 735 O O . HIS A 1 97 ? -18.182 -9.280 20.304 1.00 85.44 97 HIS A O 1
ATOM 741 N N . LYS A 1 98 ? -17.866 -7.728 18.706 1.00 85.69 98 LYS A N 1
ATOM 742 C CA . LYS A 1 98 ? -18.700 -6.706 19.345 1.00 85.69 98 LYS A CA 1
ATOM 743 C C . LYS A 1 98 ? -20.173 -7.129 19.417 1.00 85.69 98 LYS A C 1
ATOM 745 O O . LYS A 1 98 ? -20.770 -7.046 20.483 1.00 85.69 98 LYS A O 1
ATOM 750 N N . ALA A 1 99 ? -20.737 -7.646 18.324 1.00 80.31 99 ALA A N 1
ATOM 751 C CA . ALA A 1 99 ? -22.134 -8.089 18.278 1.00 80.31 99 ALA A CA 1
ATOM 752 C C . ALA A 1 99 ? -22.428 -9.245 19.256 1.00 80.31 99 ALA A C 1
ATOM 754 O O . ALA A 1 99 ? -23.472 -9.263 19.908 1.00 80.31 99 ALA A O 1
ATOM 755 N N . ALA A 1 100 ? -21.486 -10.182 19.411 1.00 79.88 100 ALA A N 1
ATOM 756 C CA . ALA A 1 100 ? -21.602 -11.270 20.382 1.00 79.88 100 ALA A CA 1
ATOM 757 C C . ALA A 1 100 ? -21.584 -10.779 21.843 1.00 79.88 100 ALA A C 1
ATOM 759 O O . ALA A 1 100 ? -22.217 -11.391 22.697 1.00 79.88 100 ALA A O 1
ATOM 760 N N . ALA A 1 101 ? -20.888 -9.675 22.132 1.00 78.56 101 ALA A N 1
ATOM 761 C CA . ALA A 1 101 ? -20.847 -9.074 23.466 1.00 78.56 101 ALA A CA 1
ATOM 762 C C . ALA A 1 101 ? -22.110 -8.257 23.811 1.00 78.56 101 ALA A C 1
ATOM 764 O O . ALA A 1 101 ? -22.392 -8.040 24.986 1.00 78.56 101 ALA A O 1
ATOM 765 N N . GLU A 1 102 ? -22.866 -7.804 22.806 1.00 81.56 102 GLU A N 1
ATOM 766 C CA . GLU A 1 102 ? -24.043 -6.934 22.963 1.00 81.56 102 GLU A CA 1
ATOM 767 C C . GLU A 1 102 ? -25.384 -7.689 22.947 1.00 81.56 102 GLU A C 1
ATOM 769 O O . GLU A 1 102 ? -26.429 -7.056 23.072 1.00 81.56 102 GLU A O 1
ATOM 774 N N . THR A 1 103 ? -25.390 -9.022 22.817 1.00 70.56 103 THR A N 1
ATOM 775 C CA . THR A 1 103 ? -26.626 -9.826 22.865 1.00 70.56 103 THR A CA 1
ATOM 776 C C . THR A 1 103 ? -26.900 -10.288 24.308 1.00 70.56 103 THR A C 1
ATOM 778 O O . THR A 1 103 ? -26.203 -11.189 24.779 1.00 70.56 103 THR A O 1
ATOM 781 N N . PRO A 1 104 ? -27.862 -9.695 25.048 1.00 64.12 104 PRO A N 1
ATOM 782 C CA . PRO A 1 104 ? -28.223 -10.164 26.384 1.00 64.12 104 PRO A CA 1
ATOM 783 C C . PRO A 1 104 ? -29.049 -11.461 26.312 1.00 64.12 104 PRO A C 1
ATOM 785 O O . PRO A 1 104 ? -29.898 -11.600 25.429 1.00 64.12 104 PRO A O 1
ATOM 788 N N . SER A 1 105 ? -28.776 -12.387 27.242 1.00 68.88 105 SER A N 1
ATOM 789 C CA . SER A 1 105 ? -29.584 -13.595 27.500 1.00 68.88 105 SER A CA 1
ATOM 790 C C . SER A 1 105 ? -3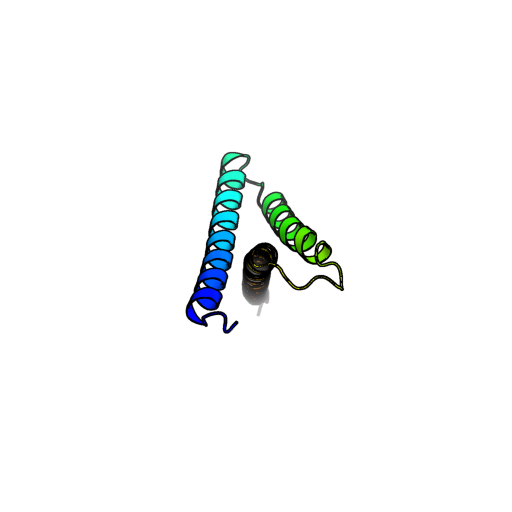1.004 -13.280 27.952 1.00 68.88 105 SER A C 1
ATOM 792 O O . SER A 1 105 ? -31.181 -12.289 28.697 1.00 68.88 105 SER A O 1
#

Secondary structure (DSSP, 8-state):
----HHHHHHHHHHHHHHHHHHHHHHHHHHHHH-TT-HHHHHHHHHHHHHHHHTT--TT----HHHHHHHHHHHHHHHHHHHHHHHHHHHHHHHHHHHHHHS---

Radius of gyration: 19.48 Å; chains: 1; bounding box: 48×31×58 Å

Sequence (105 aa):
MQTDKSQIDGQMIEGRLNAHREILISLLTSALLRPDSTLELLRGLEEEVMMRDGAEDPGLTPSAGIARGGEKSDEIRHILETAKARADALSRHAQAHKAAAETPS

pLDDT: mean 80.87, std 15.03, range [46.81, 97.5]